Protein AF-A0A550GLY0-F1 (afdb_monomer_lite)

Sequence (58 aa):
NVSEEIVFIKKMQTLTGSNITIGIANVYDTIKKADLIESDHIRKRNLPQETKEKETEE

Radius of gyration: 15.22 Å; chains: 1; bounding box: 38×32×37 Å

Structure (mmCIF, N/CA/C/O backbone):
data_AF-A0A550GLY0-F1
#
_entry.id   AF-A0A550GLY0-F1
#
loop_
_atom_site.group_PDB
_atom_site.id
_atom_site.type_symbol
_atom_site.label_atom_id
_atom_site.label_alt_id
_atom_site.label_comp_id
_atom_site.label_asym_id
_atom_site.label_entity_id
_atom_site.label_seq_id
_atom_site.pdbx_PDB_ins_code
_atom_site.Cartn_x
_atom_site.Cartn_y
_atom_site.Cartn_z
_a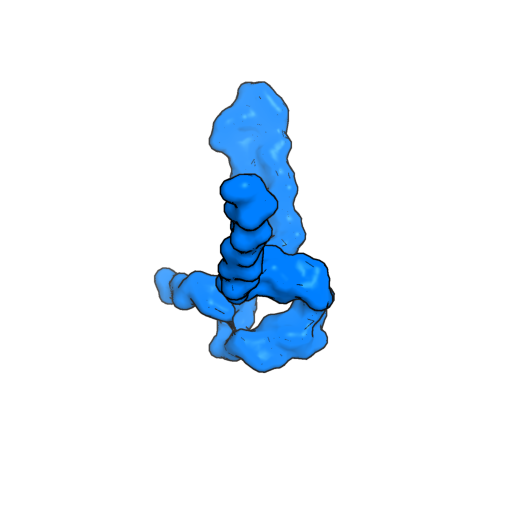tom_site.occupancy
_atom_site.B_iso_or_equiv
_atom_site.auth_seq_id
_atom_site.auth_comp_id
_atom_site.auth_asym_id
_atom_site.auth_atom_id
_atom_site.pdbx_PDB_model_num
ATOM 1 N N . ASN A 1 1 ? -2.836 18.517 2.547 1.00 75.94 1 ASN A N 1
ATOM 2 C CA . ASN A 1 1 ? -1.937 17.713 3.397 1.00 75.94 1 ASN A CA 1
ATOM 3 C C . ASN A 1 1 ? -2.777 16.658 4.082 1.00 75.94 1 ASN A C 1
ATOM 5 O O . ASN A 1 1 ? -3.837 17.016 4.577 1.00 75.94 1 ASN A O 1
ATOM 9 N N . VAL A 1 2 ? -2.370 15.392 4.031 1.00 85.06 2 VAL A N 1
ATOM 10 C CA . VAL A 1 2 ? -3.136 14.248 4.556 1.00 85.06 2 VAL A CA 1
ATOM 11 C C . VAL A 1 2 ? -2.254 13.496 5.553 1.00 85.06 2 VAL A C 1
ATOM 13 O O . VAL A 1 2 ? -1.040 13.486 5.368 1.00 85.06 2 VAL A O 1
ATOM 16 N N . SER A 1 3 ? -2.841 12.924 6.610 1.00 85.56 3 SER A N 1
ATOM 17 C CA . SER A 1 3 ? -2.095 12.148 7.613 1.00 85.56 3 SER A CA 1
ATOM 18 C C . SER A 1 3 ? -1.517 10.870 7.001 1.00 85.56 3 SER A C 1
ATOM 20 O O . SER A 1 3 ? -2.189 10.205 6.217 1.00 85.56 3 SER A O 1
ATOM 22 N N . GLU A 1 4 ? -0.294 10.509 7.380 1.00 85.44 4 GLU A N 1
ATOM 23 C CA . GLU A 1 4 ? 0.396 9.305 6.900 1.00 85.44 4 GLU A CA 1
ATOM 24 C C . GLU A 1 4 ? -0.319 8.014 7.329 1.00 85.44 4 GLU A C 1
ATOM 26 O O . GLU A 1 4 ? -0.312 7.029 6.599 1.00 85.44 4 GLU A O 1
ATOM 31 N N . GLU A 1 5 ? -1.035 8.045 8.456 1.00 85.56 5 GLU A N 1
ATOM 32 C CA . GLU A 1 5 ? -1.756 6.894 9.022 1.00 85.56 5 GLU A CA 1
ATOM 33 C C . GLU A 1 5 ? -2.883 6.362 8.122 1.00 85.56 5 GLU A C 1
ATOM 35 O O . GLU A 1 5 ? -3.324 5.222 8.264 1.00 85.56 5 GLU A O 1
ATOM 40 N N . ILE A 1 6 ? -3.372 7.192 7.197 1.00 89.75 6 ILE A N 1
ATOM 41 C CA . ILE A 1 6 ? -4.477 6.861 6.289 1.00 89.75 6 ILE A CA 1
ATOM 42 C C . ILE A 1 6 ? -4.027 6.694 4.834 1.00 89.75 6 ILE A C 1
ATOM 44 O O . ILE A 1 6 ? -4.864 6.556 3.935 1.00 89.75 6 ILE A O 1
ATOM 48 N N . VAL A 1 7 ? -2.714 6.692 4.593 1.00 91.00 7 VAL A N 1
ATOM 49 C CA . VAL A 1 7 ? -2.109 6.538 3.269 1.00 91.00 7 VAL A CA 1
ATOM 50 C C . VAL A 1 7 ? -1.436 5.174 3.176 1.00 91.00 7 VAL A C 1
ATOM 52 O O . VAL A 1 7 ? -0.490 4.877 3.894 1.00 91.00 7 VAL A O 1
ATOM 55 N N . PHE A 1 8 ? -1.894 4.343 2.243 1.00 90.62 8 PHE A N 1
ATOM 56 C CA . PHE A 1 8 ? -1.343 3.008 2.021 1.00 90.62 8 PHE A CA 1
ATOM 57 C C . PHE A 1 8 ? -0.691 2.931 0.647 1.00 90.62 8 PHE A C 1
ATOM 59 O O . PHE A 1 8 ? -1.350 3.034 -0.389 1.00 90.62 8 PHE A O 1
ATOM 66 N N . ILE A 1 9 ? 0.621 2.703 0.622 1.00 91.56 9 ILE A N 1
ATOM 67 C CA . ILE A 1 9 ? 1.365 2.493 -0.618 1.00 91.56 9 ILE A CA 1
ATOM 68 C C . ILE A 1 9 ? 1.074 1.078 -1.110 1.00 91.56 9 ILE A C 1
ATOM 70 O O . ILE A 1 9 ? 1.254 0.110 -0.366 1.00 91.56 9 ILE A O 1
ATOM 74 N N . LYS A 1 10 ? 0.681 0.942 -2.380 1.00 90.88 10 LYS A N 1
ATOM 75 C CA . LYS A 1 10 ? 0.364 -0.338 -3.029 1.00 90.88 10 LYS A CA 1
ATOM 76 C C . LYS A 1 10 ? 1.531 -0.855 -3.857 1.00 90.88 10 LYS A C 1
ATOM 78 O O . LYS A 1 10 ? 2.028 -1.956 -3.618 1.00 90.88 10 LYS A O 1
ATOM 83 N N . LYS A 1 11 ? 2.019 -0.042 -4.794 1.00 91.56 11 LYS A N 1
ATOM 84 C CA . LYS A 1 11 ? 3.130 -0.396 -5.682 1.00 91.56 11 LYS A CA 1
ATOM 85 C C . LYS A 1 11 ? 4.109 0.758 -5.767 1.00 91.56 11 LYS A C 1
ATOM 87 O O . LYS A 1 11 ? 3.705 1.914 -5.778 1.00 91.56 11 LYS A O 1
ATOM 92 N N . MET A 1 12 ? 5.380 0.415 -5.881 1.00 94.19 12 MET A N 1
ATOM 93 C CA . MET A 1 12 ? 6.440 1.361 -6.160 1.00 94.19 12 MET A CA 1
ATOM 94 C C . MET A 1 12 ? 7.339 0.759 -7.236 1.00 94.19 12 MET A C 1
ATOM 96 O O . MET A 1 12 ? 7.652 -0.430 -7.182 1.00 94.19 12 MET A O 1
ATOM 100 N N . GLN A 1 13 ? 7.682 1.543 -8.249 1.00 95.62 13 GLN A N 1
ATOM 101 C CA . GLN A 1 13 ? 8.539 1.118 -9.345 1.00 95.62 13 GLN A CA 1
ATOM 102 C C . GLN A 1 13 ? 9.556 2.213 -9.638 1.00 95.62 13 GLN A C 1
ATOM 104 O O . GLN A 1 13 ? 9.207 3.315 -10.063 1.00 95.62 13 GLN A O 1
ATOM 109 N N . THR A 1 14 ? 10.820 1.888 -9.404 1.00 96.44 14 THR A N 1
ATOM 110 C CA . THR A 1 14 ? 11.947 2.769 -9.701 1.00 96.44 14 THR A CA 1
ATOM 111 C C . THR A 1 14 ? 12.370 2.590 -11.151 1.00 96.44 14 THR A C 1
ATOM 113 O O . THR A 1 14 ? 12.502 1.465 -11.637 1.00 96.44 14 THR A O 1
ATOM 116 N N . LEU A 1 15 ? 12.561 3.702 -11.853 1.00 96.31 15 LEU A N 1
ATOM 117 C CA . LEU A 1 15 ? 13.025 3.711 -13.233 1.00 96.31 15 LEU A CA 1
ATOM 118 C C . LEU A 1 15 ? 14.551 3.575 -13.255 1.00 96.31 15 LEU A C 1
ATOM 120 O O . LEU A 1 15 ? 15.274 4.463 -12.804 1.00 96.31 15 LEU A O 1
ATOM 124 N N . THR A 1 16 ? 15.045 2.452 -13.776 1.00 93.94 16 THR A N 1
ATOM 125 C CA . THR A 1 16 ? 16.478 2.135 -13.839 1.00 93.94 16 THR A CA 1
ATOM 126 C C . THR A 1 16 ? 17.238 3.160 -14.684 1.00 93.94 16 THR A C 1
ATOM 128 O O . THR A 1 16 ? 16.744 3.603 -15.717 1.00 93.94 16 THR A O 1
ATOM 131 N N . GLY A 1 17 ? 18.442 3.546 -14.251 1.00 95.62 17 GLY A N 1
ATOM 132 C CA . GLY A 1 17 ? 19.228 4.594 -14.920 1.00 95.62 17 GLY A CA 1
ATOM 133 C C . GLY A 1 17 ? 18.743 6.021 -14.634 1.00 95.62 17 GLY A C 1
ATOM 134 O O . GLY A 1 17 ? 19.235 6.968 -15.239 1.00 95.62 17 GLY A O 1
ATOM 135 N N . SER A 1 18 ? 17.802 6.188 -13.702 1.00 94.12 18 SER A N 1
ATOM 136 C CA . SER A 1 18 ? 17.334 7.485 -13.216 1.00 94.12 18 SER A CA 1
ATOM 137 C C . SER A 1 18 ? 17.118 7.450 -11.701 1.00 94.12 18 SER A C 1
ATOM 139 O O . SER A 1 18 ? 16.947 6.383 -11.117 1.00 94.12 18 SER A O 1
ATOM 141 N N . ASN A 1 19 ? 17.062 8.621 -11.067 1.00 95.50 19 ASN A N 1
ATOM 142 C CA . ASN A 1 19 ? 16.699 8.755 -9.651 1.00 95.50 19 ASN A CA 1
ATOM 143 C C . ASN A 1 19 ? 15.184 8.963 -9.463 1.00 95.50 19 ASN A C 1
ATOM 145 O O . ASN A 1 19 ? 14.758 9.668 -8.551 1.00 95.50 19 ASN A O 1
ATOM 149 N N . ILE A 1 20 ? 14.358 8.405 -10.357 1.00 96.06 20 ILE A N 1
ATOM 150 C CA . ILE A 1 20 ? 12.905 8.605 -10.361 1.00 96.06 20 ILE A CA 1
ATOM 151 C C . ILE A 1 20 ? 12.207 7.322 -9.922 1.00 96.06 20 ILE A C 1
ATOM 153 O O . ILE A 1 20 ? 12.461 6.237 -10.447 1.00 96.06 20 ILE A O 1
ATOM 157 N N . THR A 1 21 ? 11.272 7.463 -8.985 1.00 96.19 21 THR A N 1
ATOM 158 C CA . THR A 1 21 ? 10.422 6.373 -8.512 1.00 96.19 21 THR A CA 1
ATOM 159 C C . THR A 1 21 ? 8.957 6.752 -8.656 1.00 96.19 21 THR A C 1
ATOM 161 O O . THR A 1 21 ? 8.535 7.807 -8.192 1.00 96.19 21 THR A O 1
ATOM 164 N N . ILE A 1 22 ? 8.180 5.878 -9.293 1.00 96.25 22 ILE A N 1
ATOM 165 C CA . ILE A 1 22 ? 6.741 6.049 -9.482 1.00 96.25 22 ILE A CA 1
ATOM 166 C C . ILE A 1 22 ? 6.018 5.155 -8.477 1.00 96.25 22 ILE A C 1
ATOM 168 O O . ILE A 1 22 ? 6.216 3.938 -8.454 1.00 96.25 22 ILE A O 1
ATOM 172 N N . GLY A 1 23 ? 5.184 5.764 -7.638 1.00 94.25 23 GLY A N 1
ATOM 173 C CA . GLY A 1 23 ? 4.379 5.082 -6.630 1.00 94.25 23 GLY A CA 1
ATOM 174 C C . GLY A 1 23 ? 2.884 5.166 -6.924 1.00 94.25 23 GLY A C 1
ATOM 175 O O . GLY A 1 23 ? 2.411 6.142 -7.499 1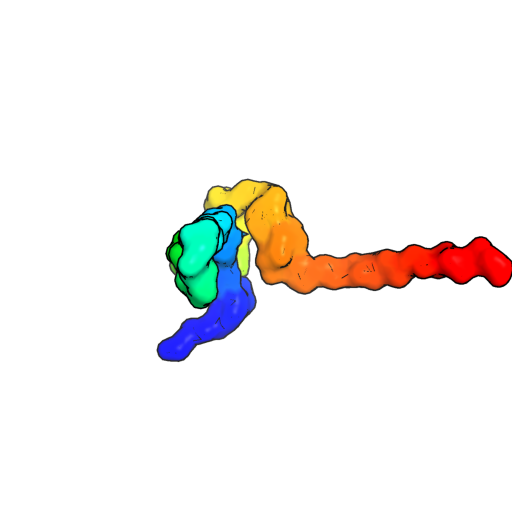.00 94.25 23 GLY A O 1
ATOM 176 N N . ILE A 1 24 ? 2.140 4.146 -6.500 1.00 94.12 24 ILE A N 1
ATOM 177 C CA . ILE A 1 24 ? 0.676 4.155 -6.415 1.00 94.12 24 ILE A CA 1
ATOM 178 C C . ILE A 1 24 ? 0.313 3.979 -4.944 1.00 94.12 24 ILE A C 1
ATOM 180 O O . ILE A 1 24 ? 0.715 2.985 -4.329 1.00 94.12 24 ILE A O 1
ATOM 184 N N . ALA A 1 25 ? -0.459 4.919 -4.406 1.00 92.62 25 ALA A N 1
ATOM 185 C CA . ALA A 1 25 ? -0.956 4.897 -3.039 1.00 92.62 25 ALA A CA 1
ATOM 186 C C . ALA A 1 25 ? -2.462 5.169 -3.008 1.00 92.62 25 ALA A C 1
ATOM 188 O O . ALA A 1 25 ? -2.980 5.929 -3.825 1.00 92.62 25 ALA A O 1
ATOM 189 N N . ASN A 1 26 ? -3.133 4.546 -2.046 1.00 92.75 26 ASN A N 1
ATOM 190 C CA . ASN A 1 26 ? -4.534 4.777 -1.743 1.00 92.75 26 ASN A CA 1
ATOM 191 C C . ASN A 1 26 ? -4.637 5.623 -0.478 1.00 92.75 26 ASN A C 1
ATOM 193 O O . ASN A 1 26 ? -3.919 5.388 0.495 1.00 92.75 26 ASN A O 1
ATOM 197 N N . VAL A 1 27 ? -5.540 6.597 -0.504 1.00 91.94 27 VAL A N 1
ATOM 198 C CA . VAL A 1 27 ? -5.844 7.459 0.636 1.00 91.94 27 VAL A CA 1
ATOM 199 C C . VAL A 1 27 ? -7.254 7.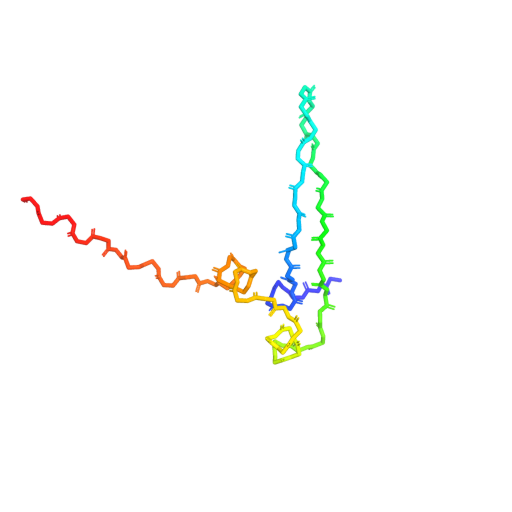137 1.101 1.00 91.94 27 VAL A C 1
ATOM 201 O O . VAL A 1 27 ? -8.183 7.117 0.292 1.00 91.94 27 VAL A O 1
ATOM 204 N N . TYR A 1 28 ? -7.405 6.875 2.393 1.00 90.00 28 TYR A N 1
ATOM 205 C CA . TYR A 1 28 ? -8.676 6.495 2.997 1.00 90.00 28 TYR A CA 1
ATOM 206 C C . TYR A 1 28 ? -9.144 7.532 4.016 1.00 90.00 28 TYR A C 1
ATOM 208 O O . TYR A 1 28 ? -8.352 8.280 4.571 1.00 90.00 28 TYR A O 1
ATOM 216 N N . ASP A 1 29 ? -10.444 7.543 4.307 1.00 89.00 29 ASP A N 1
ATOM 217 C CA . ASP A 1 29 ? -11.000 8.424 5.345 1.00 89.00 29 ASP A CA 1
ATOM 218 C C . ASP A 1 29 ? -10.702 7.897 6.760 1.00 89.00 29 ASP A C 1
ATOM 220 O O . ASP A 1 29 ? -10.628 8.658 7.719 1.00 89.00 29 ASP A O 1
ATOM 224 N N . THR A 1 30 ? -10.569 6.572 6.905 1.00 88.50 30 THR A N 1
ATOM 225 C CA . THR A 1 30 ? -10.343 5.887 8.187 1.00 88.50 30 THR A CA 1
ATOM 226 C C . THR A 1 30 ? -9.477 4.641 8.006 1.00 88.50 30 THR A C 1
ATOM 228 O O . THR A 1 30 ? -9.571 3.956 6.986 1.00 88.50 30 THR A O 1
ATOM 231 N N . ILE A 1 31 ? -8.706 4.292 9.041 1.00 85.38 31 ILE A N 1
ATOM 232 C CA . ILE A 1 31 ? -7.865 3.080 9.076 1.00 85.38 31 ILE A CA 1
ATOM 233 C C . ILE A 1 31 ? -8.719 1.812 8.919 1.00 85.38 31 ILE A C 1
ATOM 235 O O . ILE A 1 31 ? -8.392 0.942 8.125 1.00 85.38 31 ILE A O 1
ATOM 239 N N . LYS A 1 32 ? -9.893 1.752 9.564 1.00 86.69 32 LYS A N 1
ATOM 240 C CA . LYS A 1 32 ? -10.815 0.602 9.462 1.00 86.69 32 LYS A CA 1
ATOM 241 C C . LYS A 1 32 ? -11.248 0.301 8.022 1.00 86.69 32 LYS A C 1
ATOM 243 O O . LYS A 1 32 ? -11.454 -0.855 7.662 1.00 86.69 32 LYS A O 1
ATOM 248 N N . LYS A 1 33 ? -11.415 1.342 7.200 1.00 87.00 33 LYS A N 1
ATOM 249 C CA . LYS A 1 33 ? -11.775 1.205 5.783 1.00 87.00 33 LYS A CA 1
ATOM 250 C C . LYS A 1 33 ? -10.590 0.693 4.965 1.00 87.00 33 LYS A C 1
ATOM 252 O O . LYS A 1 33 ? -10.789 -0.157 4.103 1.00 87.00 33 LYS A O 1
ATOM 257 N N . ALA A 1 34 ? -9.378 1.155 5.275 1.00 85.25 34 ALA A N 1
ATOM 258 C CA . ALA A 1 34 ? -8.153 0.611 4.697 1.00 85.25 34 ALA A CA 1
ATOM 259 C C . ALA A 1 34 ? -7.979 -0.872 5.064 1.00 85.25 34 ALA A C 1
ATOM 261 O O . ALA A 1 34 ? -7.694 -1.685 4.190 1.00 85.25 34 ALA A O 1
ATOM 262 N N . ASP A 1 35 ? -8.254 -1.242 6.318 1.00 85.19 35 ASP A N 1
ATOM 263 C CA . ASP A 1 35 ? -8.135 -2.620 6.799 1.00 85.19 35 ASP A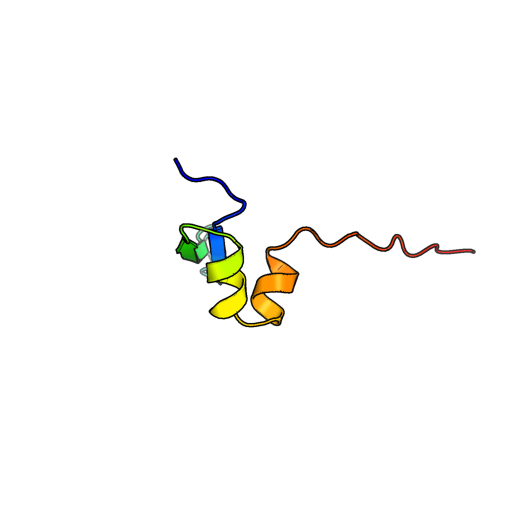 CA 1
ATOM 264 C C . ASP A 1 35 ? -9.082 -3.588 6.085 1.00 85.19 35 ASP A C 1
ATOM 266 O O . ASP A 1 35 ? -8.695 -4.714 5.778 1.00 85.19 35 ASP A O 1
ATOM 270 N N . LEU A 1 36 ? -10.307 -3.145 5.793 1.00 88.12 36 LEU A N 1
ATOM 271 C CA . LEU A 1 36 ? -11.311 -3.954 5.103 1.00 88.12 36 LEU A CA 1
ATOM 272 C C . LEU A 1 36 ? -10.996 -4.156 3.610 1.00 88.12 36 LEU A C 1
ATOM 274 O O . LEU A 1 36 ? -11.355 -5.187 3.047 1.00 88.12 36 LEU A O 1
ATOM 278 N N . ILE A 1 37 ? -10.374 -3.164 2.964 1.00 88.38 37 ILE A N 1
ATOM 279 C CA . ILE A 1 37 ? -10.167 -3.138 1.507 1.00 88.38 37 ILE A CA 1
ATOM 280 C C . ILE A 1 37 ? -8.790 -3.690 1.117 1.00 88.38 37 ILE A C 1
ATOM 282 O O . ILE A 1 37 ? -8.671 -4.418 0.130 1.00 88.38 37 ILE A O 1
ATOM 286 N N . GLU A 1 38 ? -7.740 -3.327 1.854 1.00 87.06 38 GLU A N 1
ATOM 287 C CA . GLU A 1 38 ? -6.365 -3.693 1.522 1.00 87.06 38 GLU A CA 1
ATOM 288 C C . GLU A 1 38 ? -6.018 -5.113 1.969 1.00 87.06 38 GLU A C 1
ATOM 290 O O . GLU A 1 38 ? -6.484 -5.623 2.987 1.00 87.06 38 GLU A O 1
ATOM 295 N N . SER A 1 39 ? -5.126 -5.753 1.214 1.00 87.94 39 SER A N 1
ATOM 296 C CA . SER A 1 39 ? -4.631 -7.091 1.537 1.00 87.94 39 SER A CA 1
ATOM 297 C C . SER A 1 39 ? -3.651 -7.083 2.715 1.00 87.94 39 SER A C 1
ATOM 299 O O . SER A 1 39 ? -2.854 -6.157 2.867 1.00 87.94 39 SER A O 1
ATOM 301 N N . ASP A 1 40 ? -3.604 -8.184 3.469 1.00 84.75 40 ASP A N 1
ATOM 302 C CA . ASP A 1 40 ? -2.747 -8.361 4.652 1.00 84.75 40 ASP A CA 1
ATOM 303 C C . ASP A 1 40 ? -1.273 -7.982 4.430 1.00 84.75 40 ASP A C 1
ATOM 305 O O . ASP A 1 40 ? -0.640 -7.398 5.307 1.00 84.75 40 ASP A O 1
ATOM 309 N N . HIS A 1 41 ? -0.713 -8.296 3.259 1.00 86.06 41 HIS A N 1
ATOM 310 C CA . HIS A 1 41 ? 0.683 -7.992 2.930 1.00 86.06 41 HIS A CA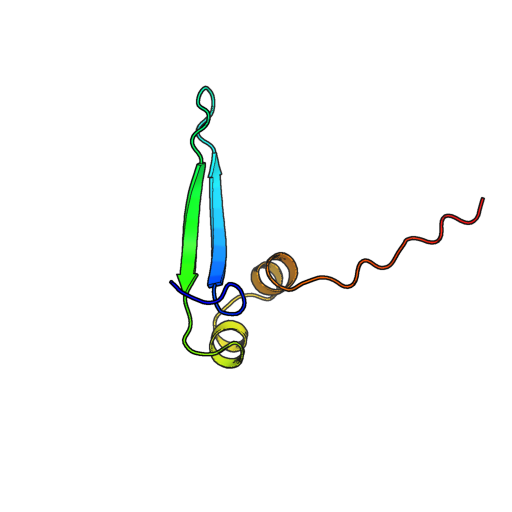 1
ATOM 311 C C . HIS A 1 41 ? 0.943 -6.486 2.745 1.00 86.06 41 HIS A C 1
ATOM 313 O O . HIS A 1 41 ? 2.015 -6.005 3.108 1.00 86.06 41 HIS A O 1
ATOM 319 N N . ILE A 1 42 ? -0.031 -5.731 2.222 1.00 87.31 42 ILE A N 1
ATOM 320 C CA . ILE A 1 42 ? 0.052 -4.269 2.104 1.00 87.31 42 ILE A CA 1
ATOM 321 C C . ILE A 1 42 ? -0.057 -3.639 3.487 1.00 87.31 42 ILE A C 1
ATOM 323 O O . ILE A 1 42 ? 0.729 -2.748 3.809 1.00 87.31 42 ILE A O 1
ATOM 327 N N . ARG A 1 43 ? -0.967 -4.142 4.328 1.00 86.50 43 ARG A N 1
ATOM 328 C CA . ARG A 1 43 ? -1.139 -3.648 5.699 1.00 86.50 43 ARG A CA 1
ATOM 329 C C . ARG A 1 43 ? 0.134 -3.826 6.515 1.00 86.50 43 ARG A C 1
ATOM 331 O O . ARG A 1 43 ? 0.656 -2.852 7.037 1.00 86.50 43 ARG A O 1
ATOM 338 N N . LYS A 1 44 ? 0.710 -5.031 6.517 1.00 85.75 44 LYS A N 1
ATOM 339 C CA . LYS A 1 44 ? 1.958 -5.335 7.241 1.00 85.75 44 LYS A CA 1
ATOM 340 C C . LYS A 1 44 ? 3.156 -4.481 6.817 1.00 85.75 44 LYS A C 1
ATOM 342 O O . LYS A 1 44 ? 4.075 -4.335 7.611 1.00 85.75 44 LYS A O 1
ATOM 347 N N . ARG A 1 45 ? 3.188 -3.971 5.581 1.00 87.25 45 ARG A N 1
ATOM 348 C CA . ARG A 1 45 ? 4.277 -3.109 5.092 1.00 87.25 45 ARG A CA 1
ATOM 349 C C . ARG A 1 45 ? 4.110 -1.649 5.511 1.00 87.25 45 ARG A C 1
ATOM 351 O O . ARG A 1 45 ? 5.111 -0.985 5.736 1.00 87.25 45 ARG A O 1
ATOM 358 N N . ASN A 1 46 ? 2.874 -1.150 5.520 1.00 85.38 46 ASN A N 1
ATOM 359 C CA . ASN A 1 46 ? 2.588 0.264 5.781 1.00 85.38 46 ASN A CA 1
ATOM 360 C C . ASN A 1 46 ? 2.307 0.543 7.266 1.00 85.38 46 ASN A C 1
ATOM 362 O O . ASN A 1 46 ? 2.516 1.662 7.717 1.00 85.38 46 ASN A O 1
ATOM 366 N N . LEU A 1 47 ? 1.848 -0.454 8.029 1.00 81.75 47 LEU A N 1
ATOM 367 C CA . LEU A 1 47 ? 1.717 -0.335 9.478 1.00 81.75 47 LEU A CA 1
ATOM 368 C C . LEU A 1 47 ? 3.101 -0.405 10.135 1.00 81.75 47 LEU A C 1
ATOM 370 O O . LEU A 1 47 ? 3.931 -1.213 9.702 1.00 81.75 47 LEU A O 1
ATOM 374 N N . PRO A 1 48 ? 3.344 0.384 11.195 1.00 71.56 48 PRO A N 1
ATOM 375 C CA . PRO A 1 48 ? 4.549 0.243 11.995 1.00 71.56 48 PRO A CA 1
ATOM 376 C C . PRO A 1 48 ? 4.605 -1.187 12.538 1.00 71.56 48 PRO A C 1
ATOM 378 O O . PRO A 1 48 ? 3.745 -1.614 13.308 1.00 71.56 48 PRO A O 1
ATOM 381 N N . GLN A 1 49 ? 5.589 -1.961 12.083 1.00 66.06 49 GLN A N 1
ATOM 382 C CA . GLN A 1 49 ? 5.900 -3.233 12.716 1.00 66.06 49 GLN A CA 1
ATOM 383 C C . GLN A 1 49 ? 6.603 -2.916 14.028 1.00 66.06 49 GLN A C 1
ATOM 385 O O . GLN A 1 49 ? 7.604 -2.201 14.026 1.00 66.06 49 GLN A O 1
ATOM 390 N N . GLU A 1 50 ? 6.114 -3.478 15.133 1.00 59.50 50 G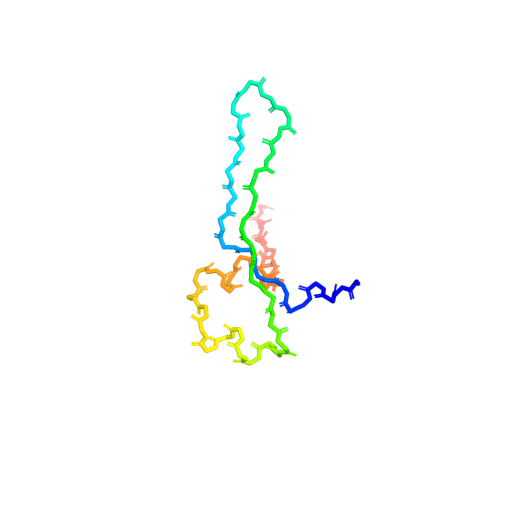LU A N 1
ATOM 391 C CA . GLU A 1 50 ? 6.972 -3.706 16.289 1.00 59.50 50 GLU A CA 1
ATOM 392 C C . GLU A 1 50 ? 8.131 -4.563 15.786 1.00 59.50 50 GLU A C 1
ATOM 394 O O . GLU A 1 50 ? 7.976 -5.757 15.505 1.00 59.50 50 GLU A O 1
ATOM 399 N N . THR A 1 51 ? 9.283 -3.934 15.568 1.00 56.12 51 THR A N 1
ATOM 400 C CA . THR A 1 51 ? 10.531 -4.652 15.389 1.00 56.12 51 THR A CA 1
ATOM 401 C C . THR A 1 51 ? 10.685 -5.515 16.626 1.00 56.12 51 THR A C 1
ATOM 403 O O . THR A 1 51 ? 11.034 -5.018 17.692 1.00 56.12 51 THR A O 1
ATOM 406 N N . LYS A 1 52 ? 10.396 -6.812 16.498 1.00 55.62 52 LYS A N 1
ATOM 407 C CA . LYS A 1 52 ? 10.966 -7.798 17.402 1.00 55.62 52 LYS A CA 1
ATOM 408 C C . LYS A 1 52 ? 12.463 -7.666 17.202 1.00 55.62 52 LYS A C 1
ATOM 410 O O . LYS A 1 52 ? 12.991 -8.155 16.200 1.00 55.62 52 LYS A O 1
ATOM 415 N N . GLU A 1 53 ? 13.105 -6.908 18.083 1.00 56.78 53 GLU A N 1
ATOM 416 C CA . GLU A 1 53 ? 14.538 -6.988 18.284 1.00 56.78 53 GLU A CA 1
ATOM 417 C C . GLU A 1 53 ? 14.843 -8.482 18.357 1.00 56.78 53 GLU A C 1
ATOM 419 O O . GLU A 1 53 ? 14.319 -9.209 19.202 1.00 56.78 53 GLU A O 1
ATOM 424 N N . LYS A 1 54 ? 15.566 -8.989 17.358 1.00 52.69 54 LYS A N 1
ATOM 425 C CA . LYS A 1 54 ? 16.190 -10.290 17.508 1.00 52.69 54 LYS A CA 1
ATOM 426 C C . LYS A 1 54 ? 17.216 -10.064 18.603 1.00 52.69 54 LYS A C 1
ATOM 428 O O . LYS A 1 54 ? 18.236 -9.435 18.339 1.00 52.69 54 LYS A O 1
ATOM 433 N N . GLU A 1 55 ? 16.911 -10.523 19.809 1.00 52.47 55 GLU A N 1
ATOM 434 C CA . GLU A 1 55 ? 17.919 -10.827 20.814 1.00 52.47 55 GLU A CA 1
ATOM 435 C C . GLU A 1 55 ? 18.877 -11.834 20.166 1.00 52.47 55 GLU A C 1
ATOM 437 O O . GLU A 1 55 ? 18.647 -13.041 20.134 1.00 52.47 55 GLU A O 1
ATOM 442 N N . THR A 1 56 ? 19.910 -11.317 19.507 1.00 45.78 56 THR A N 1
ATOM 443 C CA . THR A 1 56 ? 21.150 -12.047 19.285 1.00 45.78 56 THR A CA 1
ATOM 444 C C . THR A 1 56 ? 21.803 -12.167 20.655 1.00 45.78 56 THR A C 1
ATOM 446 O O . THR A 1 56 ? 22.552 -11.286 21.064 1.00 45.78 56 THR A O 1
ATOM 449 N N . GLU A 1 57 ? 21.435 -13.214 21.391 1.00 48.88 57 GLU A N 1
ATOM 450 C CA . GLU A 1 57 ? 22.297 -13.780 22.424 1.00 48.88 57 GLU A CA 1
ATOM 451 C C . GLU A 1 57 ? 23.443 -14.512 21.703 1.00 48.88 57 GLU A C 1
ATOM 453 O O . GLU A 1 57 ? 23.236 -15.572 21.108 1.00 48.88 57 GLU A O 1
ATOM 458 N N . GLU A 1 58 ? 24.633 -13.906 21.710 1.00 42.59 58 GLU A N 1
ATOM 459 C CA . GLU A 1 58 ? 25.928 -14.599 21.622 1.00 42.59 58 GLU A CA 1
ATOM 460 C C . GLU A 1 58 ? 26.674 -14.419 22.948 1.00 42.59 58 GLU A C 1
ATOM 462 O O . GLU A 1 58 ? 26.633 -13.291 23.498 1.00 42.59 58 GLU A O 1
#

Foldseek 3Di:
DADLLQKFWDDKDDDPPDPDIDTDIDGDPDNVVCVVPDDPVSCVVSDDDPPPPPPPDD

Secondary structure (DSSP, 8-state):
---GGGEEEEEEEEETTTTEEEEEEEE-S-HHHHHHHS-HHHHHHHS-----------

pLDDT: mean 83.11, std 14.49, range [42.59, 96.44]

=== Feature glossary ===
Each block in this record encodes a different view of the same protein. In brief:

Predicted aligned error. PAE(i, j) answers: if I align the predicted and true structures on residue i, how far off (in Å) do I expect residue j to be? A block-diagonal PAE matrix with low values on the blocks and high values off-diagonal is the signature of a multi-domain protein with confidently predicted domains but uncertain inter-domain orientation.

Contact-map, Ramachandran, and PAE plots. Plot images: a contact map (which residues are close in 3D, as an N×N binary image), a Ramachandran scatter (backbone torsion angles, revealing secondary-structure composition at a glance), and — for AlphaFold structures — a PAE heatmap (pairwise prediction confidence).

Backbone torsions (φ/ψ). φ (phi) and ψ (psi) are the two rotatable backbone dihedrals per residue: φ is the C(i-1)–N–Cα–C torsion, ψ is the N–Cα–C–N(i+1) torsion, both in degrees on (−180°, 180°]. α-helical residues cluster near (−60°, −45°); β-strand residues near (−120°, +130°). A Ramachandran plot is simply a scatter of (φ, ψ) for every residue.

Foldseek 3Di. A 3Di character summarizes, for each residue, the relative orientation of the Cα frame of its nearest spatial neighbor. Because it encodes fold topology rather than chemistry, 3Di alignments detect remote structural similarity that sequence alignment misses.

Radius of gyration, Cα contacts, bounding box. Three whole-structure scalars: the radius of gyration (RMS distance of Cα from centroid, in Å), the count of Cα–Cα contacts (pairs closer than 8 Å and separated by more than four residues in sequence — i.e. tertiary, not local, contacts), and the bounding-box dimensions. Together they distinguish compact globular folds from extended fibres or disordered chains.

Sequence. Sequence gives the chain of amino acids in standard one-letter code (A=alanine, C=cysteine, …, Y=tyrosine), read N→C. It is the only feature that is directly encoded by the gene; all structural features are derived from the folded form of this sequence.

mmCIF coordinates. Atomic coordinates in PDBx/mmCIF format — the same representation the Protein Data Bank distributes. Each line of the _atom_site loop places one backbone atom in Cartesian space (units: ångströms, origin: arbitrary).

Secondary structure (3-state, P-SEA). Three-state secondary structure (P-SEA) collapses the eight DSSP classes into helix (a), strand (b), and coil (c). P-SEA assigns these from Cα geometry alone — distances and angles — without requiring backbone oxygens, so it works on any Cα trace.

InterPro / GO / CATH / organism. Functional annotations link the protein to curated databases. InterPro entries identify conserved domains and families by matching the sequence against member-database signatures (Pfam, PROSITE, CDD, …). Gene Ontology (GO) terms describe molecular function, biological process, and cellular component in a controlled vocabulary. CATH places the structure in a hierarchical fold classification (Class/Architecture/Topology/Homologous-superfamily). The organism is the source species.

B-factor. B-factor (Debye–Waller factor) reflects atomic displacement in the crystal lattice. It is an experimental observable (units Å²), not a prediction; low values mean the atom is pinned down, high values mean it moves or is heterogeneous across the crystal.

Rendered structure images. Structure images are PyMOL renders from six orthogonal camera directions. Cartoon representation draws helices as coils and strands as arrows; sticks shows the backbone as bonds; surface shows the solvent-excluded envelope. Rainbow coloring maps sequence position to hue (blue→red, N→C); chain coloring assigns a distinct color per polypeptide.

Solvent-accessible surface area. Solvent-accessible surface area (SASA) is the area in Å² traced out by the centre of a 1.4 Å probe sphere (a water molecule) rolled over the protein's van der Waals surface (Shrake–Rupley / Lee–Richards construction). Buried residues have near-zero SASA; fully exposed residues can exceed 200 Å². The total SASA scales roughly with the number of surface residues.

Secondary structure (8-state, DSSP). The SS8 string is DSSP's per-residue secondary-structure call. α-helix (H) means an i→i+4 H-bond ladder; β-strand (E) means the residue participates in a β-sheet; 3₁₀ (G) and π (I) are tighter and wider helices; T/S are turns/bends; '-' is loop.

pLDDT. For AlphaFold models, the B-factor field carries pLDDT — the model's own estimate of local accuracy on a 0–100 scale. Regions with pLDDT<50 should be treated as essentially unmodeled; they often correspond to intrinsically disordered segments.

Nearest PDB structures. Nearest PDB neighbors are the top structural matches found by Foldseek when searching this structure against the entire Protein Data Bank. Each hit reports a TM-score (0 to 1; >0.5 almost always implies the same fold) and an E-value. These are *structural* homologs — they may share no detectable sequence similarity.